Protein 1DTX (pdb70)

Solvent-accessible surface area: 4183 Å² total

Secondary structure (DSSP, 8-state):
--SGGGGSPP---SSS--EEEEEEETTTTEEEEEEE-SS---S--BSSHHHHIIIII-

Sequence (58 aa):
PRRKLCILHRNPGRCYDKIPAFYYNQKKKQCERFDWSGCGGNSNRFKTIEECRRTCIG

InterPro domains:
  IPR002223 Pancreatic trypsin inhibitor Kunitz domain [PF00014] (7-57)
  IPR002223 Pancreatic trypsin inhibitor Kunitz domain [PR00759] (4-18)
  IPR002223 Pancreatic trypsin inhibitor Kunitz domain [PR00759] (32-42)
  IPR002223 Pancreatic trypsin inhibitor Kunitz domain [PR00759] (42-57)
  IPR002223 Pancreatic trypsin inhibitor Kunitz domain [PS50279] (7-57)
  IPR002223 Pancreatic trypsin inhibitor Kunitz domain [SM00131] (5-58)
  IPR020901 Proteinase inhibitor I2, Kunitz, conserved site [PS00280] (35-53)
  IPR036880 Pancreatic trypsin inhibitor Kunitz domain superfamily [G3DSA:4.10.410.10] (1-58)
  IPR036880 Pancreatic trypsin inhibitor Kunitz domain superfamily [SSF57362] (4-58)
  IPR050098 Tissue factor pathway inhibitor/Kunitz-type serine protease inhibitor-like [PTHR10083] (5-57)

Radius of gyration: 10.5 Å; Cα contacts (8 Å, |Δi|>4): 130; chains: 1; bounding box: 21×30×20 Å

Foldseek 3Di:
DQDPQLPDDWDQADAQFFQWWWFHDPVVGAIDIGTRRPDGTGPRIGNDRVVRCVRRPD

Nearest PDB structures (foldseek):
  1dtx-assembly1_A  TM=1.018E+00  e=1.245E-11  Dendroaspis angusticeps
  5yv7-assembly1_A  TM=9.928E-01  e=1.236E-06  Dendroaspis angusticeps
  6kzf-assembly1_A  TM=9.933E-01  e=1.799E-06  Dendroaspis angusticeps
  6q6c-assembly2_B  TM=9.665E-01  e=2.618E-06  Conus striatus
  6q61-assembly1_A  TM=9.658E-01  e=3.159E-06  Conus striatus

CATH classification: 4.10.410.10

Structure (mmCIF, N/CA/C/O backbone):
data_1DTX
#
_entry.id   1DTX
#
_cell.length_a   73.530
_cell.length_b   39.060
_cell.length_c   23.150
_cell.angle_alpha   90.00
_cell.angle_beta   90.00
_cell.angle_gamma   90.00
#
_symmetry.space_group_name_H-M   'P 21 21 21'
#
loop_
_entity.id
_entity.type
_entity.pdbx_description
1 polymer ALPHA-DENDROTOXIN
2 non-polymer 'SULFATE ION'
3 water water
#
loop_
_atom_site.group_PDB
_atom_site.id
_atom_site.type_symbol
_atom_site.label_atom_id
_atom_site.label_alt_id
_atom_site.label_comp_id
_atom_site.label_asym_id
_atom_site.label_entity_id
_atom_site.label_seq_id
_atom_site.pdbx_PDB_ins_code
_atom_site.Cartn_x
_atom_site.Cartn_y
_atom_site.Cartn_z
_atom_site.occupancy
_atom_site.B_iso_or_equiv
_atom_site.auth_seq_id
_atom_site.auth_comp_id
_atom_site.auth_asym_id
_atom_site.auth_atom_id
_atom_site.pdbx_PDB_model_num
ATOM 5 N N . PRO A 1 2 ? 14.235 -4.626 9.270 1.00 30.05 2 PRO A N 1
ATOM 6 C CA . PRO A 1 2 ? 12.967 -4.255 9.939 1.00 26.63 2 PRO A CA 1
ATOM 7 C C . PRO A 1 2 ? 11.955 -5.328 9.522 1.00 24.15 2 PRO A C 1
ATOM 8 O O . PRO A 1 2 ? 12.217 -6.028 8.540 1.00 22.83 2 PRO A O 1
ATOM 12 N N . ARG A 1 3 ? 10.892 -5.446 10.311 1.00 21.86 3 ARG A N 1
ATOM 13 C CA . ARG A 1 3 ? 9.875 -6.426 10.119 1.00 19.82 3 ARG A CA 1
ATOM 14 C C . ARG A 1 3 ? 9.062 -6.209 8.866 1.00 20.00 3 ARG A C 1
ATOM 15 O O .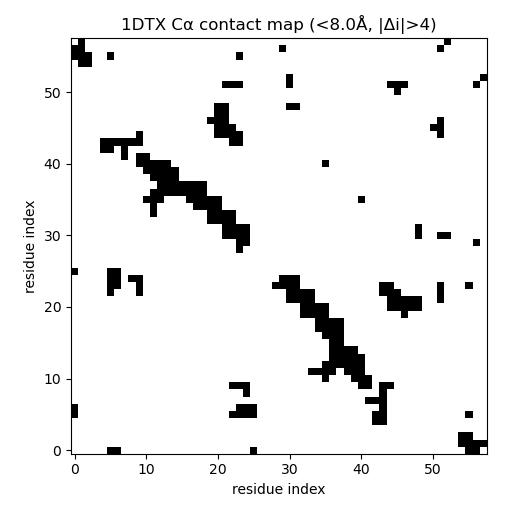 ARG A 1 3 ? 8.523 -7.251 8.327 1.00 21.30 3 ARG A O 1
ATOM 23 N N . ARG A 1 4 ? 8.845 -4.987 8.444 1.00 17.69 4 ARG A N 1
ATOM 24 C CA . ARG A 1 4 ? 8.000 -4.775 7.247 1.00 17.21 4 ARG A CA 1
ATOM 25 C C . ARG A 1 4 ? 8.792 -3.971 6.232 1.00 16.65 4 ARG A C 1
ATOM 26 O O . ARG A 1 4 ? 9.623 -3.173 6.618 1.00 15.60 4 ARG A O 1
ATOM 34 N N . LYS A 1 5 ? 8.318 -4.063 4.995 1.00 16.69 5 LYS A N 1
ATOM 35 C CA . LYS A 1 5 ? 8.989 -3.341 3.899 1.00 16.66 5 LYS A CA 1
ATOM 36 C C . LYS A 1 5 ? 8.715 -1.836 3.936 1.00 13.65 5 LYS A C 1
ATOM 37 O O . LYS A 1 5 ? 9.506 -1.017 3.473 1.00 14.14 5 LYS A O 1
ATOM 43 N N . LEU A 1 6 ? 7.608 -1.401 4.507 1.00 11.91 6 LEU A N 1
ATOM 44 C CA . LEU A 1 6 ? 7.308 0.036 4.645 1.00 10.19 6 LEU A CA 1
ATOM 45 C C . LEU A 1 6 ? 8.336 0.715 5.523 1.00 7.92 6 LEU A C 1
ATOM 46 O O . LEU A 1 6 ? 8.473 1.905 5.496 1.00 8.62 6 LEU A O 1
ATOM 51 N N . CYS A 1 7 ? 9.006 0.036 6.388 1.00 8.13 7 CYS A N 1
ATOM 52 C CA . CYS A 1 7 ? 9.996 0.514 7.326 1.00 7.74 7 CYS A CA 1
ATOM 53 C C . CYS A 1 7 ? 11.246 1.029 6.658 1.00 9.09 7 CYS A C 1
ATOM 54 O O . CYS A 1 7 ? 12.014 1.797 7.269 1.00 10.13 7 CYS A O 1
ATOM 57 N N . ILE A 1 8 ? 11.529 0.578 5.445 1.00 8.88 8 ILE A N 1
ATOM 58 C CA . ILE A 1 8 ? 12.688 1.053 4.694 1.00 10.69 8 ILE A CA 1
ATOM 59 C C . ILE A 1 8 ? 12.447 2.324 3.941 1.00 10.32 8 ILE A C 1
ATOM 60 O O . ILE A 1 8 ? 13.396 2.935 3.388 1.00 10.65 8 ILE A O 1
ATOM 65 N N . LEU A 1 9 ? 11.206 2.755 3.793 1.00 10.93 9 LEU A N 1
ATOM 66 C CA . LEU A 1 9 ? 10.953 3.969 3.026 1.00 12.74 9 LEU A CA 1
ATOM 67 C C . LEU A 1 9 ? 11.626 5.154 3.690 1.00 16.40 9 LEU A C 1
ATOM 68 O O . LEU A 1 9 ? 11.724 5.203 4.931 1.00 16.91 9 LEU A O 1
ATOM 73 N N . HIS A 1 10 ? 12.122 6.044 2.806 1.00 16.91 10 HIS A N 1
ATOM 74 C CA . HIS A 1 10 ? 12.749 7.288 3.198 1.00 18.35 10 HIS A CA 1
ATOM 75 C C . HIS A 1 10 ? 11.667 8.168 3.816 1.00 18.12 10 HIS A C 1
ATOM 76 O O . HIS A 1 10 ? 10.490 8.245 3.329 1.00 18.78 10 HIS A O 1
ATOM 83 N N . ARG A 1 11 ? 12.036 8.810 4.878 1.00 15.59 11 ARG A N 1
ATOM 84 C CA . ARG A 1 11 ? 11.104 9.717 5.579 1.00 16.08 11 ARG A CA 1
ATOM 85 C C . ARG A 1 11 ? 10.543 10.792 4.635 1.00 14.17 11 ARG A C 1
ATOM 86 O O . ARG A 1 11 ? 11.379 11.510 4.073 1.00 14.18 11 ARG A O 1
ATOM 94 N N . ASN A 1 12 ? 9.274 11.094 4.676 1.00 11.51 12 ASN 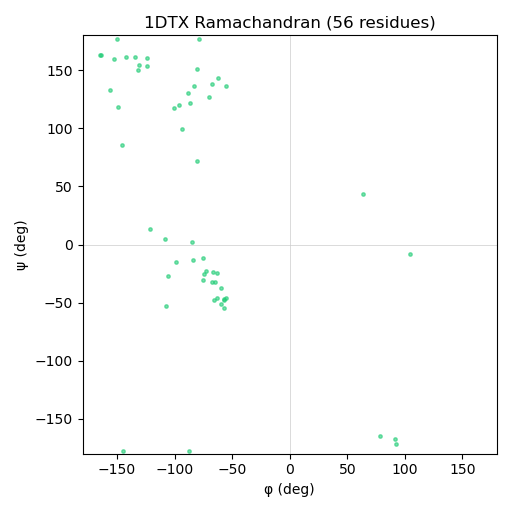A N 1
ATOM 95 C CA . ASN A 1 12 ? 8.690 12.121 3.824 1.00 13.10 12 ASN A CA 1
ATOM 96 C C . ASN A 1 12 ? 7.504 12.797 4.514 1.00 13.85 12 ASN A C 1
ATOM 97 O O . ASN A 1 12 ? 6.497 12.174 4.831 1.00 13.94 12 ASN A O 1
ATOM 102 N N . PRO A 1 13 ? 7.681 14.121 4.727 1.00 13.25 13 PRO A N 1
ATOM 103 C CA . PRO A 1 13 ? 6.660 14.957 5.318 1.00 12.86 13 PRO A CA 1
ATOM 104 C C . PRO A 1 13 ? 5.529 15.219 4.411 1.00 12.82 13 PRO A C 1
ATOM 105 O O . PRO A 1 13 ? 4.505 15.603 4.988 1.00 16.47 13 PRO A O 1
ATOM 109 N N . GLY A 1 14 ? 5.659 15.117 3.101 1.00 11.75 14 GLY A N 1
ATOM 110 C CA . GLY A 1 14 ? 4.441 15.455 2.260 1.00 12.36 14 GLY A CA 1
ATOM 111 C C . GLY A 1 14 ? 4.562 16.959 1.914 1.00 14.90 14 GLY A C 1
ATOM 112 O O . GLY A 1 14 ? 5.526 17.608 2.246 1.00 13.62 14 GLY A O 1
ATOM 113 N N . ARG A 1 15 ? 3.453 17.484 1.312 1.00 17.09 15 ARG A N 1
ATOM 114 C CA . ARG A 1 15 ? 3.537 18.866 0.787 1.00 18.79 15 ARG A CA 1
ATOM 115 C C . ARG A 1 15 ? 2.549 19.839 1.364 1.00 19.63 15 ARG A C 1
ATOM 116 O O . ARG A 1 15 ? 2.322 21.027 0.874 1.00 21.15 15 ARG A O 1
ATOM 124 N N . CYS A 1 16 ? 1.885 19.490 2.452 1.00 17.82 16 CYS A N 1
ATOM 125 C CA . CYS A 1 16 ? 0.888 20.334 3.114 1.00 16.58 16 CYS A CA 1
ATOM 126 C C . CYS A 1 16 ? 1.515 21.272 4.134 1.00 15.29 16 CYS A C 1
ATOM 127 O O . CYS A 1 16 ? 2.747 21.305 4.284 1.00 14.14 16 CYS A O 1
ATOM 130 N N . TYR A 1 17 ? 0.661 22.029 4.807 1.00 15.76 17 TYR A N 1
ATOM 131 C CA . TYR A 1 17 ? 1.166 23.050 5.738 1.00 17.78 17 TYR A CA 1
ATOM 132 C C . TYR A 1 17 ? 0.982 22.752 7.194 1.00 17.53 17 TYR A C 1
ATOM 133 O O . TYR A 1 17 ? 1.381 23.615 8.013 1.00 18.49 17 TYR A O 1
ATOM 142 N N . ASP A 1 18 ? 0.496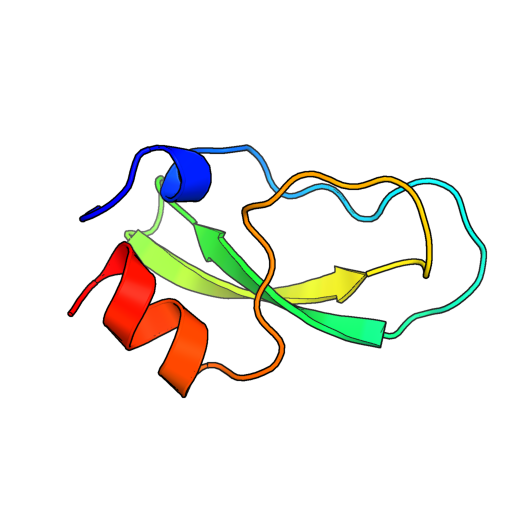 21.605 7.557 1.00 17.00 18 ASP A N 1
ATOM 143 C CA . ASP A 1 18 ? 0.346 21.226 9.007 1.00 16.46 18 ASP A CA 1
ATOM 144 C C . ASP A 1 18 ? 1.697 20.799 9.530 1.00 17.80 18 ASP A C 1
ATOM 145 O O . ASP A 1 18 ? 2.679 20.742 8.710 1.00 17.46 18 ASP A O 1
ATOM 150 N N . LYS A 1 19 ? 1.766 20.487 10.808 1.00 18.29 19 LYS A N 1
ATOM 151 C CA . LYS A 1 19 ? 3.078 19.946 11.389 1.00 19.58 19 LYS A CA 1
ATOM 152 C C . LYS A 1 19 ? 2.605 18.940 12.479 1.00 19.92 19 LYS A C 1
ATOM 153 O O . LYS A 1 19 ? 2.301 19.364 13.609 1.00 21.58 19 LYS A O 1
ATOM 155 N N . ILE A 1 20 ? 2.337 17.714 12.062 1.00 16.54 20 ILE A N 1
ATOM 156 C CA . ILE A 1 20 ? 1.792 16.675 12.938 1.00 16.23 20 ILE A CA 1
ATOM 157 C C . ILE A 1 20 ? 2.942 15.816 13.452 1.00 18.23 20 ILE A C 1
ATOM 158 O O . ILE A 1 20 ? 3.748 15.295 12.648 1.00 18.75 20 ILE A O 1
ATOM 163 N N . PRO A 1 21 ? 3.115 15.778 14.745 1.00 19.53 21 PRO A N 1
ATOM 164 C CA . PRO A 1 21 ? 4.305 15.038 15.340 1.00 18.55 21 PRO A CA 1
ATOM 165 C C . PRO A 1 21 ? 4.051 13.553 15.117 1.00 17.00 21 PRO A C 1
ATOM 166 O O . PRO A 1 21 ? 2.954 13.031 15.384 1.00 18.50 21 PRO A O 1
ATOM 170 N N . ALA A 1 22 ? 5.012 12.876 14.531 1.00 14.06 22 ALA A N 1
ATOM 171 C C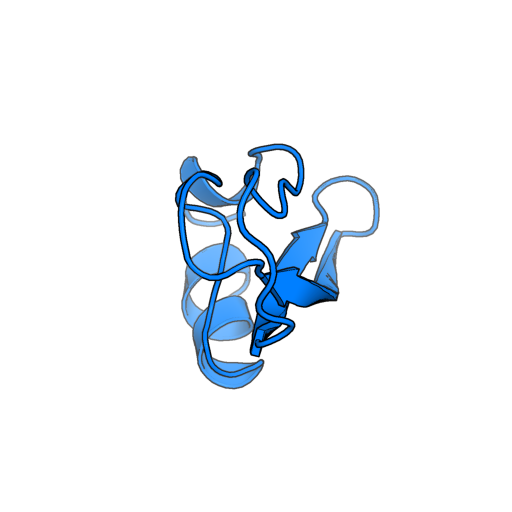A . ALA A 1 22 ? 4.934 11.466 14.199 1.00 11.74 22 ALA A CA 1
ATOM 172 C C . ALA A 1 22 ? 6.343 10.866 14.256 1.00 10.95 22 ALA A C 1
ATOM 173 O O . ALA A 1 22 ? 7.364 11.504 14.502 1.00 10.66 22 ALA A O 1
ATOM 175 N N . PHE A 1 23 ? 6.342 9.556 14.035 1.00 10.71 23 PHE A N 1
ATOM 176 C CA . PHE A 1 23 ? 7.542 8.748 14.010 1.00 9.66 23 PHE A CA 1
ATOM 177 C C . PHE A 1 23 ? 7.667 7.997 12.689 1.00 10.37 23 PHE A C 1
ATOM 178 O O . PHE A 1 23 ? 6.647 7.680 11.937 1.00 11.59 23 PHE A O 1
ATOM 186 N N . TYR A 1 24 ? 8.865 7.697 12.323 1.00 9.11 24 TYR A N 1
ATOM 187 C CA . TYR A 1 24 ? 9.118 6.814 11.142 1.00 10.22 24 TYR A CA 1
ATOM 188 C C . TYR A 1 24 ? 10.308 5.968 11.566 1.00 10.46 24 TYR A C 1
ATOM 189 O O . TYR A 1 24 ? 11.120 6.486 12.417 1.00 10.62 24 TYR A O 1
ATOM 198 N N . TYR A 1 25 ? 10.548 4.885 10.948 1.00 9.84 25 TYR A N 1
ATOM 199 C CA . TYR A 1 25 ? 11.695 4.055 11.145 1.00 10.36 25 TYR A CA 1
ATOM 200 C C . TYR A 1 25 ? 12.872 4.490 10.282 1.00 12.92 25 TYR A C 1
ATOM 201 O O . TYR A 1 25 ? 12.763 4.561 9.035 1.00 14.53 25 TYR A O 1
ATOM 210 N N . ASN A 1 26 ? 13.975 4.799 10.860 1.00 12.98 26 ASN A N 1
ATOM 211 C CA . ASN A 1 26 ? 15.232 5.147 10.265 1.00 15.00 26 ASN A CA 1
ATOM 212 C C . ASN A 1 26 ? 16.112 3.888 10.145 1.00 17.85 26 ASN A C 1
ATOM 213 O O . ASN A 1 26 ? 16.798 3.404 11.069 1.00 18.12 26 ASN A O 1
ATOM 218 N N . GLN A 1 27 ? 16.075 3.385 8.939 1.00 19.45 27 GLN A N 1
ATOM 219 C CA . GLN A 1 27 ? 16.792 2.105 8.536 1.00 21.58 27 GLN A CA 1
ATOM 220 C C . GLN A 1 27 ? 18.259 2.254 8.823 1.00 21.43 27 GLN A C 1
ATOM 221 O O . GLN A 1 27 ? 18.905 1.352 9.339 1.00 22.53 27 GLN A O 1
ATOM 227 N N . LYS A 1 28 ? 18.855 3.365 8.425 1.00 22.10 28 LYS A N 1
ATOM 228 C CA . LYS A 1 28 ? 20.305 3.565 8.607 1.00 25.37 28 LYS A CA 1
ATOM 229 C C . LYS A 1 28 ? 20.772 3.523 10.049 1.00 27.11 28 LYS A C 1
ATOM 230 O O . LYS A 1 28 ? 21.924 3.051 10.321 1.00 26.60 28 LYS A O 1
ATOM 233 N N . LYS A 1 29 ? 19.986 4.065 10.996 1.00 26.64 29 LYS A N 1
ATOM 234 C CA . LYS A 1 29 ? 20.316 4.208 12.405 1.00 25.45 29 LYS A CA 1
ATOM 235 C C . LYS A 1 29 ? 19.684 3.068 13.234 1.00 24.04 29 LYS A C 1
ATOM 236 O O . LYS A 1 29 ? 19.986 2.912 14.437 1.00 24.28 29 LYS A O 1
ATOM 242 N N . LYS A 1 30 ? 18.744 2.389 12.617 1.00 22.42 30 LYS A N 1
ATOM 243 C CA . LYS A 1 30 ? 18.012 1.298 13.245 1.00 22.23 30 LYS A CA 1
ATOM 244 C C . LYS A 1 30 ? 17.182 1.728 14.416 1.00 20.60 30 LYS A C 1
ATOM 245 O O . LYS A 1 30 ? 17.022 1.069 15.468 1.00 20.26 30 LYS A O 1
ATOM 251 N N . GLN A 1 31 ? 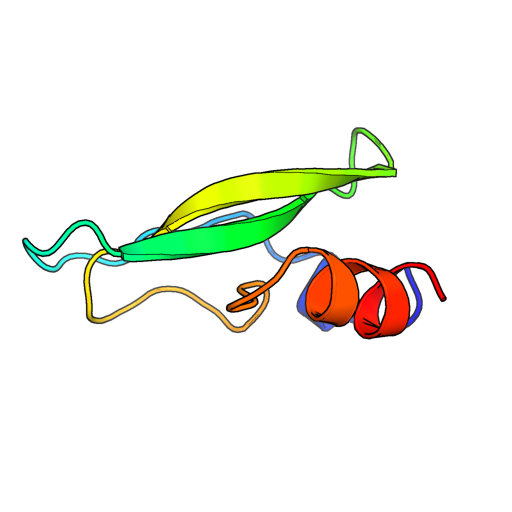16.493 2.848 14.243 1.00 21.03 31 GLN A N 1
ATOM 252 C CA . GLN A 1 31 ? 15.623 3.346 15.329 1.00 20.03 31 GLN A CA 1
ATOM 253 C C . GLN A 1 31 ? 14.477 4.156 14.765 1.00 17.08 31 GLN A C 1
ATOM 254 O O . GLN A 1 31 ? 14.582 4.727 13.687 1.00 15.52 31 GLN A O 1
ATOM 260 N N . CYS A 1 32 ? 13.474 4.262 15.580 1.00 15.33 32 CYS A N 1
ATOM 261 C CA . CYS A 1 32 ? 12.336 5.156 15.314 1.00 16.85 32 CYS A CA 1
ATOM 262 C C . CYS A 1 32 ? 12.706 6.562 15.759 1.00 17.05 32 CYS A C 1
ATOM 263 O O . CYS A 1 32 ? 13.338 6.787 16.806 1.00 15.82 32 CYS A O 1
ATOM 266 N N . GLU A 1 33 ? 12.344 7.513 14.870 1.00 16.91 33 GLU A N 1
ATOM 267 C CA . GLU A 1 33 ? 12.676 8.902 15.111 1.00 16.43 33 GLU A CA 1
ATOM 268 C C . GLU A 1 33 ? 11.455 9.742 14.824 1.00 16.99 33 GLU A C 1
ATOM 269 O O . GLU A 1 33 ? 10.546 9.316 14.143 1.00 16.83 33 GLU A O 1
ATOM 275 N N . ARG A 1 34 ? 11.476 10.934 15.348 1.00 17.21 34 ARG A N 1
ATOM 276 C CA . ARG A 1 34 ? 10.463 11.938 15.250 1.00 16.54 34 ARG A CA 1
ATOM 277 C C . ARG A 1 34 ? 10.639 12.640 13.867 1.00 15.31 34 ARG A C 1
ATOM 278 O O . ARG A 1 34 ? 11.760 12.873 13.490 1.00 15.28 34 ARG A O 1
ATOM 281 N N . PHE A 1 35 ? 9.520 13.091 13.429 1.00 15.99 35 PHE A N 1
ATOM 282 C CA . PHE A 1 35 ? 9.421 14.010 12.246 1.00 14.98 35 PHE A CA 1
ATOM 283 C C . PHE A 1 35 ? 7.993 14.580 12.393 1.00 14.11 35 PHE A C 1
ATOM 284 O O . PHE A 1 35 ? 7.251 14.059 13.240 1.00 13.51 35 PHE A O 1
ATOM 292 N N . ASP A 1 36 ? 7.683 15.652 11.744 1.00 14.29 36 ASP A N 1
ATOM 293 C CA . ASP A 1 36 ? 6.477 16.344 11.527 1.00 14.83 36 ASP A CA 1
ATOM 294 C C . ASP A 1 36 ? 5.947 15.992 10.108 1.00 13.15 36 ASP A C 1
ATOM 295 O O . ASP A 1 36 ? 6.639 16.210 9.112 1.00 13.10 36 ASP A O 1
ATOM 300 N N . TRP A 1 37 ? 4.830 15.400 10.128 1.00 12.46 37 TRP A N 1
ATOM 301 C CA . TRP A 1 37 ? 4.028 15.026 8.978 1.00 12.62 37 TRP A CA 1
ATOM 302 C C . TRP A 1 37 ? 3.126 16.265 8.669 1.00 12.86 37 TRP A C 1
ATOM 303 O O . TRP A 1 37 ? 2.507 16.776 9.601 1.00 13.29 37 TRP A O 1
ATOM 314 N N . SER A 1 38 ? 3.135 16.639 7.410 1.00 10.98 38 SER A N 1
ATOM 315 C CA . SER A 1 38 ? 2.492 17.827 6.916 1.00 9.30 38 SER A CA 1
ATOM 316 C C . SER A 1 38 ? 1.015 17.738 6.812 1.00 8.48 38 SER A C 1
ATOM 317 O O . SER A 1 38 ? 0.398 18.822 6.539 1.00 11.47 38 SER A O 1
ATOM 320 N N . GLY A 1 39 ? 0.416 16.614 6.929 1.00 7.85 39 GLY A N 1
ATOM 321 C CA . GLY A 1 39 ? -1.072 16.598 6.785 1.00 8.88 39 GLY A CA 1
ATOM 322 C C . GLY A 1 39 ? -1.485 16.045 5.449 1.00 10.74 39 GLY A C 1
ATOM 323 O O . GLY A 1 39 ? -2.708 15.778 5.353 1.00 12.72 39 GLY A O 1
ATOM 324 N N . CYS A 1 40 ? -0.629 15.787 4.482 1.00 10.30 40 CYS A N 1
ATOM 325 C CA . CYS A 1 40 ? -1.008 15.139 3.200 1.00 9.81 40 CYS A CA 1
ATOM 326 C C . CYS A 1 40 ? 0.320 14.703 2.596 1.00 12.38 40 CYS A C 1
ATOM 327 O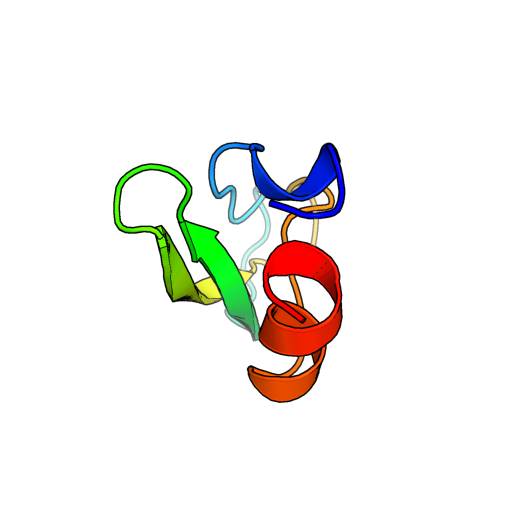 O . CYS A 1 40 ? 1.373 15.182 3.021 1.00 13.23 40 CYS A O 1
ATOM 330 N N . GLY A 1 41 ? 0.183 13.777 1.620 1.00 13.41 41 GLY A N 1
ATOM 331 C CA . GLY A 1 41 ? 1.508 13.346 0.997 1.00 12.83 41 GLY A CA 1
ATOM 332 C C . GLY A 1 41 ? 2.169 12.353 1.950 1.00 12.60 41 GLY A C 1
ATOM 333 O O . GLY A 1 41 ? 1.561 11.819 2.898 1.00 11.99 41 GLY A O 1
ATOM 334 N N . GLY A 1 42 ? 3.460 12.153 1.689 1.00 12.50 42 GLY A N 1
ATOM 335 C CA . GLY A 1 42 ? 4.215 11.218 2.595 1.00 15.33 42 GLY A CA 1
ATOM 336 C C . GLY A 1 42 ? 4.155 9.803 2.028 1.00 15.48 42 GLY A C 1
ATOM 337 O O . GLY A 1 42 ? 3.762 9.612 0.859 1.00 17.37 42 GLY A O 1
ATOM 338 N N . ASN A 1 43 ? 4.547 8.852 2.839 1.00 13.94 43 ASN A N 1
ATOM 339 C CA . ASN A 1 43 ? 4.548 7.401 2.438 1.00 12.33 43 ASN A CA 1
ATOM 340 C C . ASN A 1 43 ? 4.172 6.679 3.734 1.00 13.16 43 ASN A C 1
ATOM 341 O O . ASN A 1 43 ? 3.894 7.399 4.714 1.00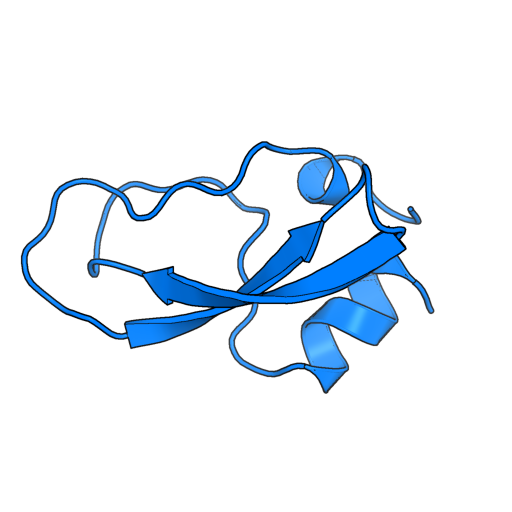 14.76 43 ASN A O 1
ATOM 346 N N . SER A 1 44 ? 4.111 5.400 3.780 1.00 13.92 44 SER A N 1
ATOM 347 C CA . SER A 1 44 ? 3.613 4.638 4.909 1.00 14.60 44 SER A CA 1
ATOM 348 C C . SER A 1 44 ? 4.609 4.348 6.015 1.00 12.76 44 SER A C 1
ATOM 349 O O . SER A 1 44 ? 4.172 3.626 6.976 1.00 13.53 44 SER A O 1
ATOM 352 N N . ASN A 1 45 ? 5.797 4.807 5.917 1.00 8.78 45 ASN A N 1
ATOM 353 C CA . ASN A 1 45 ? 6.765 4.785 7.000 1.00 9.14 45 ASN A CA 1
ATOM 354 C C . ASN A 1 45 ? 6.387 5.996 7.900 1.00 7.73 45 ASN A C 1
ATOM 355 O O . ASN A 1 45 ? 7.116 6.968 7.834 1.00 7.73 45 ASN A O 1
ATOM 360 N N . ARG A 1 46 ? 5.299 5.918 8.622 1.00 8.74 46 ARG A N 1
ATOM 361 C CA . ARG A 1 46 ? 4.901 7.083 9.505 1.00 10.41 46 ARG A CA 1
ATOM 362 C C . ARG A 1 46 ? 4.035 6.475 10.593 1.00 10.91 46 ARG A C 1
ATOM 363 O O . ARG A 1 46 ? 3.112 5.669 10.213 1.00 10.64 46 ARG A O 1
ATOM 371 N N . PHE A 1 47 ? 4.289 6.812 11.813 1.00 10.77 47 PHE A N 1
ATOM 372 C CA . PHE A 1 47 ? 3.466 6.193 12.947 1.00 11.72 47 PHE A CA 1
ATOM 373 C C . PHE A 1 47 ? 3.021 7.298 13.838 1.00 12.80 47 PHE A C 1
ATOM 374 O O . PHE A 1 47 ? 3.843 8.246 14.060 1.00 14.47 47 PHE A O 1
ATOM 382 N N . LYS A 1 48 ? 1.868 7.152 14.495 1.00 13.89 48 LYS A N 1
ATOM 383 C CA . LYS A 1 48 ? 1.414 8.189 15.449 1.00 14.94 48 LYS A CA 1
ATOM 384 C C . LYS A 1 48 ? 2.172 8.177 16.789 1.00 14.89 48 LYS A C 1
ATOM 385 O O . LYS A 1 48 ? 2.290 9.239 17.385 1.00 15.99 48 LYS A O 1
ATOM 391 N N . THR A 1 49 ? 2.645 7.049 17.252 1.00 14.37 49 THR A N 1
ATOM 392 C CA . THR A 1 49 ? 3.340 6.840 18.511 1.00 12.89 49 THR A CA 1
ATOM 393 C C . THR A 1 49 ? 4.603 6.053 18.302 1.00 12.31 49 THR A C 1
ATOM 394 O O . THR A 1 49 ? 4.745 5.277 17.323 1.00 13.18 49 THR A O 1
ATOM 398 N N . ILE A 1 50 ? 5.564 6.217 19.177 1.00 11.84 50 ILE A N 1
ATOM 399 C CA . ILE A 1 50 ? 6.827 5.476 19.123 1.00 12.33 50 ILE A CA 1
ATOM 400 C C . ILE A 1 50 ? 6.564 3.985 19.340 1.00 13.69 50 ILE A C 1
ATOM 401 O O . ILE A 1 50 ? 7.329 3.180 18.740 1.00 14.37 50 ILE A O 1
ATOM 406 N N . GLU A 1 51 ? 5.538 3.636 20.150 1.00 11.33 51 GLU A N 1
ATOM 407 C CA . GLU A 1 51 ? 5.204 2.253 20.437 1.00 11.50 51 GLU A CA 1
ATOM 408 C C . GLU A 1 51 ? 4.777 1.501 19.178 1.00 12.14 51 GLU A C 1
ATOM 409 O O . GLU A 1 51 ? 5.258 0.421 18.943 1.00 12.31 51 GLU A O 1
ATOM 415 N N . GLU A 1 52 ? 3.929 2.065 18.377 1.00 12.91 52 GLU A N 1
ATOM 416 C CA . GLU A 1 52 ? 3.495 1.685 17.110 1.00 14.41 52 GLU A CA 1
ATOM 417 C C . GLU A 1 52 ? 4.650 1.534 16.136 1.00 14.82 52 GLU A C 1
ATOM 418 O O . GLU A 1 52 ? 4.690 0.501 15.417 1.00 17.17 52 GLU A O 1
ATOM 424 N N . CYS A 1 53 ? 5.543 2.484 16.089 1.00 13.44 53 CYS A N 1
ATOM 425 C CA . CYS A 1 53 ? 6.751 2.338 15.198 1.00 13.04 53 CYS A CA 1
ATOM 426 C C . CYS A 1 53 ? 7.568 1.115 15.570 1.00 13.82 53 CYS A C 1
ATOM 427 O O . CYS A 1 53 ? 8.020 0.249 14.726 1.00 12.50 53 CYS A O 1
ATOM 430 N N . ARG A 1 54 ? 7.881 1.026 16.905 1.00 12.78 54 ARG A N 1
ATOM 431 C CA . ARG A 1 54 ? 8.660 -0.043 17.465 1.00 11.32 54 ARG A CA 1
ATOM 432 C C . ARG A 1 54 ? 8.088 -1.399 17.209 1.00 11.26 54 ARG A C 1
ATOM 433 O O . ARG A 1 54 ? 8.813 -2.298 16.703 1.00 12.65 54 ARG A O 1
ATOM 441 N N . ARG A 1 55 ? 6.861 -1.682 17.543 1.00 10.10 55 ARG A N 1
ATOM 442 C CA . ARG A 1 55 ? 6.239 -2.970 17.245 1.00 12.54 55 ARG A CA 1
ATOM 443 C C . ARG A 1 55 ? 6.247 -3.393 15.802 1.00 14.67 55 ARG A C 1
ATOM 444 O O . ARG A 1 55 ? 6.411 -4.598 15.445 1.00 15.25 55 ARG A O 1
ATOM 452 N N .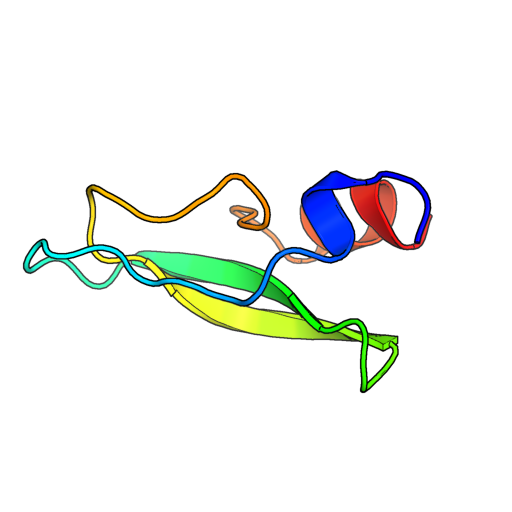 THR A 1 56 ? 5.887 -2.485 14.885 1.00 17.71 56 THR A N 1
ATOM 453 C CA . THR A 1 56 ? 5.761 -2.626 13.466 1.00 16.40 56 THR A CA 1
ATOM 454 C C . THR A 1 56 ? 7.100 -2.908 12.758 1.00 15.47 56 THR A C 1
ATOM 455 O O . THR A 1 56 ? 7.147 -3.853 11.911 1.00 16.10 56 THR A O 1
ATOM 459 N N . CYS A 1 57 ? 8.118 -2.186 13.055 1.00 14.47 57 CYS A N 1
ATOM 460 C CA . CYS A 1 57 ? 9.391 -2.252 12.394 1.00 15.40 57 CYS A CA 1
ATOM 461 C C . CYS A 1 57 ? 10.502 -2.928 13.152 1.00 17.83 57 CYS A C 1
ATOM 462 O O . CYS A 1 57 ? 11.487 -3.370 12.524 1.00 19.09 57 CYS A O 1
ATOM 465 N N . ILE A 1 58 ? 10.460 -2.916 14.484 1.00 17.82 58 ILE A N 1
ATOM 466 C CA . ILE A 1 58 ? 11.475 -3.462 15.329 1.00 18.75 58 ILE A CA 1
ATOM 467 C C . ILE A 1 58 ? 11.026 -4.765 16.008 1.00 20.28 58 ILE A C 1
ATOM 468 O O . ILE A 1 58 ? 11.682 -5.792 15.826 1.00 18.96 58 ILE A O 1
ATOM 473 N N . GLY A 1 59 ? 9.911 -4.709 16.657 1.00 24.03 59 GLY A N 1
ATOM 474 C CA . GLY A 1 59 ? 9.228 -5.696 17.463 1.00 27.54 59 GLY A CA 1
ATOM 475 C C . GLY A 1 59 ? 9.299 -5.294 18.943 1.00 31.44 59 GLY A C 1
ATOM 476 O O . GLY A 1 59 ? 9.804 -6.144 19.719 1.00 33.91 59 GLY A O 1
#

Organism: Dendroaspis angusticeps (NCBI:txid8618)

B-factor: mean 20.18, std 10.69, range [6.85, 59.29]